Protein AF-A0A975YMH8-F1 (afdb_monomer)

Organism: NCBI:txid2841925

Solvent-accessible surface area (backbone atoms only — not comparable to full-atom values): 10213 Å² total; per-residue (Å²): 139,88,82,88,82,85,85,59,74,41,83,92,78,53,29,54,79,60,76,66,87,69,68,98,75,54,74,100,55,70,48,71,53,73,92,68,84,88,81,79,81,77,97,76,72,88,54,59,55,29,42,86,77,43,67,41,48,56,86,59,48,36,46,37,22,49,65,66,70,38,64,82,32,42,49,99,61,28,67,14,40,30,52,73,63,42,84,73,23,22,62,53,49,43,49,55,54,51,28,26,41,76,51,70,46,55,88,53,11,94,77,55,87,72,53,72,67,54,50,52,55,30,47,43,57,33,31,56,93,47,78,66,44,13,31,35,28,38,48,72,56,88,56,67,80,45,70,82,30,25,66,34,59,47,47,52,55,52,50,49,57,67,71,67,50,80,76,86,125

pLDDT: mean 77.32, std 21.69, range [31.45, 98.31]

Structure (mmCIF, N/CA/C/O backbone):
data_AF-A0A975YMH8-F1
#
_entry.id   AF-A0A975YMH8-F1
#
loop_
_atom_site.group_PDB
_atom_site.id
_atom_site.type_symbol
_atom_site.label_atom_id
_atom_site.label_alt_id
_atom_site.label_comp_id
_atom_site.label_asym_id
_atom_site.label_entity_id
_atom_site.label_seq_id
_atom_site.pdbx_PDB_ins_code
_atom_site.Cartn_x
_atom_site.Cartn_y
_atom_site.Cartn_z
_atom_site.occupancy
_atom_site.B_iso_or_equiv
_atom_site.auth_seq_id
_atom_site.auth_comp_id
_atom_site.auth_asym_id
_atom_site.auth_atom_id
_atom_site.pdbx_PDB_model_num
ATOM 1 N N . MET A 1 1 ? 38.611 -16.470 5.736 1.00 31.45 1 MET A N 1
ATOM 2 C CA . MET A 1 1 ? 39.102 -15.310 6.514 1.00 31.45 1 MET A CA 1
ATOM 3 C C . MET A 1 1 ? 38.989 -14.082 5.628 1.00 31.45 1 MET A C 1
ATOM 5 O O . MET A 1 1 ? 39.722 -14.004 4.655 1.00 31.45 1 MET A O 1
ATOM 9 N N . ASN A 1 2 ? 38.037 -13.188 5.896 1.00 32.53 2 ASN A N 1
ATOM 10 C CA . ASN A 1 2 ? 37.846 -11.962 5.120 1.00 32.53 2 ASN A CA 1
ATOM 11 C C . ASN A 1 2 ? 38.446 -10.787 5.911 1.00 32.53 2 ASN A C 1
ATOM 13 O O . ASN A 1 2 ? 37.999 -10.521 7.025 1.00 32.53 2 ASN A O 1
ATOM 17 N N . ARG A 1 3 ? 39.499 -10.151 5.383 1.00 33.84 3 ARG A N 1
ATOM 18 C CA . ARG A 1 3 ? 40.088 -8.921 5.937 1.00 33.84 3 ARG A CA 1
ATOM 19 C C . ARG A 1 3 ? 39.652 -7.751 5.063 1.00 33.84 3 ARG A C 1
ATOM 21 O O . ARG A 1 3 ? 40.148 -7.597 3.954 1.00 33.84 3 ARG A O 1
ATOM 28 N N . THR A 1 4 ? 38.774 -6.912 5.594 1.00 41.44 4 THR A N 1
ATOM 29 C CA . THR A 1 4 ? 38.518 -5.563 5.077 1.00 41.44 4 THR A CA 1
ATOM 30 C C . THR A 1 4 ? 39.682 -4.657 5.474 1.00 41.44 4 THR A C 1
ATOM 32 O O . THR A 1 4 ? 40.041 -4.638 6.649 1.00 41.44 4 THR A O 1
ATOM 35 N N . LEU A 1 5 ? 40.256 -3.892 4.540 1.00 44.16 5 LEU A N 1
ATOM 36 C CA . LEU A 1 5 ? 41.227 -2.836 4.850 1.00 44.16 5 LEU A CA 1
ATOM 37 C C . LEU A 1 5 ? 40.905 -1.556 4.046 1.00 44.16 5 LEU A C 1
ATOM 39 O O . LEU A 1 5 ? 41.227 -1.445 2.871 1.00 44.16 5 LEU A O 1
ATOM 43 N N . TYR A 1 6 ? 40.219 -0.638 4.736 1.00 43.59 6 TYR A N 1
ATOM 44 C CA . TYR A 1 6 ? 40.285 0.836 4.701 1.00 43.59 6 TYR A CA 1
ATOM 45 C C . TYR A 1 6 ? 40.226 1.589 3.348 1.00 43.59 6 TYR A C 1
ATOM 47 O O . TYR A 1 6 ? 41.239 1.779 2.681 1.00 43.59 6 TYR A O 1
ATOM 55 N N . ARG A 1 7 ? 39.051 2.163 3.019 1.00 52.59 7 ARG A N 1
ATOM 56 C CA . ARG A 1 7 ? 38.940 3.343 2.132 1.00 52.59 7 ARG A CA 1
ATOM 57 C C . ARG A 1 7 ? 38.961 4.604 3.001 1.00 52.59 7 ARG A C 1
ATOM 59 O O . ARG A 1 7 ? 38.180 4.693 3.947 1.00 52.59 7 ARG A O 1
ATOM 66 N N . TYR A 1 8 ? 39.837 5.558 2.693 1.00 47.22 8 TYR A N 1
ATOM 67 C CA . TYR A 1 8 ? 39.887 6.852 3.379 1.00 47.22 8 TYR A CA 1
ATOM 68 C C . TYR A 1 8 ? 38.924 7.830 2.696 1.00 47.22 8 TYR A C 1
ATOM 70 O O . TYR A 1 8 ? 38.981 8.029 1.480 1.00 47.22 8 TYR A O 1
ATOM 78 N N . TYR A 1 9 ? 38.004 8.374 3.489 1.00 47.72 9 TYR A N 1
ATOM 79 C CA . TYR A 1 9 ? 36.991 9.342 3.075 1.00 47.72 9 TYR A CA 1
ATOM 80 C C . TYR A 1 9 ? 37.496 10.759 3.352 1.00 47.72 9 TYR A C 1
ATOM 82 O O . TYR A 1 9 ? 37.962 11.027 4.461 1.00 47.72 9 TYR A O 1
ATOM 90 N N . ASP A 1 10 ? 37.392 11.644 2.361 1.00 50.22 10 ASP A N 1
ATOM 91 C CA . ASP A 1 10 ? 37.666 13.069 2.523 1.00 50.22 10 ASP A CA 1
ATOM 92 C C . ASP A 1 10 ? 36.346 13.834 2.680 1.00 50.22 10 ASP A C 1
ATOM 94 O O . ASP A 1 10 ? 35.493 13.837 1.788 1.00 50.22 10 ASP A O 1
ATOM 98 N N . ALA A 1 11 ? 36.158 14.447 3.849 1.00 49.66 11 ALA A N 1
ATOM 99 C CA . ALA A 1 11 ? 34.896 15.084 4.212 1.00 49.66 11 ALA A CA 1
ATOM 100 C C . ALA A 1 11 ? 34.680 16.452 3.548 1.00 49.66 11 ALA A C 1
ATOM 102 O O . ALA A 1 11 ? 33.527 16.842 3.380 1.00 49.66 11 ALA A O 1
ATOM 103 N N . ASP A 1 12 ? 35.749 17.150 3.152 1.00 47.09 12 ASP A N 1
ATOM 104 C CA . ASP A 1 12 ? 35.656 18.467 2.506 1.00 47.09 12 ASP A CA 1
ATOM 105 C C . ASP A 1 12 ? 35.228 18.358 1.036 1.00 47.09 12 ASP A C 1
ATOM 107 O O . ASP A 1 12 ? 34.483 19.200 0.535 1.00 47.09 12 ASP A O 1
ATOM 111 N N . SER A 1 13 ? 35.664 17.309 0.332 1.00 51.25 13 SER A N 1
ATOM 112 C CA . SER A 1 13 ? 35.346 17.102 -1.088 1.00 51.25 13 SER A CA 1
ATOM 113 C C . SER A 1 13 ? 34.170 16.157 -1.344 1.00 51.25 13 SER A C 1
ATOM 115 O O . SER A 1 13 ? 33.641 16.133 -2.459 1.00 51.25 13 SER A O 1
ATOM 117 N N . GLY A 1 14 ? 33.741 15.389 -0.335 1.00 50.44 14 GLY A N 1
ATOM 118 C CA . GLY A 1 14 ? 32.638 14.435 -0.449 1.00 50.44 14 GLY A CA 1
ATOM 119 C C . GLY A 1 14 ? 32.945 13.295 -1.420 1.00 50.44 14 GLY A C 1
ATOM 120 O O . GLY A 1 14 ? 32.077 12.907 -2.196 1.00 50.44 14 GLY A O 1
ATOM 121 N N . GLN A 1 15 ? 34.185 12.797 -1.439 1.00 49.41 15 GLN A N 1
ATOM 122 C CA . GLN A 1 15 ? 34.634 11.727 -2.339 1.00 49.41 15 GLN A CA 1
ATOM 123 C C . GLN A 1 15 ? 35.552 10.736 -1.609 1.00 49.41 15 GLN A C 1
ATOM 125 O O . GLN A 1 15 ? 36.181 11.053 -0.596 1.00 49.41 15 GLN A O 1
ATOM 130 N N . TYR A 1 16 ? 35.643 9.507 -2.127 1.00 50.00 16 TYR A N 1
ATOM 131 C CA . TYR A 1 16 ? 36.660 8.554 -1.679 1.00 50.00 16 TYR A CA 1
ATOM 132 C C . TYR A 1 16 ? 38.003 8.875 -2.338 1.00 50.00 16 TYR A C 1
ATOM 134 O O . TYR A 1 16 ? 38.075 9.086 -3.547 1.00 50.00 16 TYR A O 1
ATOM 142 N N . LEU A 1 17 ? 39.081 8.853 -1.551 1.00 52.81 17 LEU A N 1
ATOM 143 C CA . LEU A 1 17 ? 40.433 9.146 -2.039 1.00 52.81 17 LEU A CA 1
ATOM 144 C C . LEU A 1 17 ? 41.061 7.988 -2.836 1.00 52.81 17 LEU A C 1
ATOM 146 O O . LEU A 1 17 ? 42.115 8.164 -3.445 1.00 52.81 17 LEU A O 1
ATOM 150 N N . SER A 1 18 ? 40.440 6.803 -2.846 1.00 52.50 18 SER A N 1
ATOM 151 C CA . SER A 1 18 ? 40.908 5.639 -3.603 1.00 52.50 18 SER A CA 1
ATOM 152 C C . SER A 1 18 ? 39.859 5.127 -4.591 1.00 52.50 18 SER A C 1
ATOM 154 O O . SER A 1 18 ? 38.675 5.023 -4.269 1.00 52.50 18 SER A O 1
ATOM 156 N N . SER A 1 19 ? 40.313 4.784 -5.800 1.00 53.62 19 SER A N 1
ATOM 157 C CA . SER A 1 19 ? 39.483 4.186 -6.852 1.00 53.62 19 SER A CA 1
ATOM 158 C C . SER A 1 19 ? 39.011 2.777 -6.474 1.00 53.62 19 SER A C 1
ATOM 160 O O . SER A 1 19 ? 39.757 2.009 -5.862 1.00 53.62 19 SER A O 1
ATOM 162 N N . ASP A 1 20 ? 37.783 2.428 -6.865 1.00 48.59 20 ASP A N 1
ATOM 163 C CA . ASP A 1 20 ? 37.200 1.101 -6.636 1.00 48.59 20 ASP A CA 1
ATOM 164 C C . ASP A 1 20 ? 37.994 -0.005 -7.377 1.00 48.59 20 ASP A C 1
ATOM 166 O O . ASP A 1 20 ? 38.327 0.175 -8.553 1.00 48.59 20 ASP A O 1
ATOM 170 N N . PRO A 1 21 ? 38.327 -1.145 -6.734 1.00 46.97 21 PRO A N 1
ATOM 171 C CA . PRO A 1 21 ? 39.039 -2.241 -7.392 1.00 46.97 21 PRO A CA 1
ATOM 172 C C . PRO A 1 21 ? 38.203 -3.042 -8.412 1.00 46.97 21 PRO A C 1
ATOM 174 O O . PRO A 1 21 ? 38.779 -3.874 -9.115 1.00 46.97 21 PRO A O 1
ATOM 177 N N . ILE A 1 22 ? 36.894 -2.803 -8.569 1.00 50.12 22 ILE A N 1
ATOM 178 C CA . ILE A 1 22 ? 36.145 -3.270 -9.750 1.00 50.12 22 ILE A CA 1
ATOM 179 C C . ILE A 1 22 ? 36.346 -2.261 -10.888 1.00 50.12 22 ILE A C 1
ATOM 181 O O . ILE A 1 22 ? 35.610 -1.291 -11.069 1.00 50.12 22 ILE A O 1
ATOM 185 N N . GLY A 1 23 ? 37.409 -2.484 -11.661 1.00 51.91 23 GLY A N 1
ATOM 186 C CA . GLY A 1 23 ? 37.687 -1.721 -12.876 1.00 51.91 23 GLY A CA 1
ATOM 187 C C . GLY A 1 23 ? 36.554 -1.800 -13.914 1.00 51.91 23 GLY A C 1
ATOM 188 O O . GLY A 1 23 ? 35.782 -2.754 -13.942 1.00 51.91 23 GLY A O 1
ATOM 189 N N . MET A 1 24 ? 36.481 -0.773 -14.771 1.00 44.88 24 MET A N 1
ATOM 190 C CA . MET A 1 24 ? 35.733 -0.653 -16.045 1.00 44.88 24 MET A CA 1
ATOM 191 C C . MET A 1 24 ? 34.279 -1.177 -16.144 1.00 44.88 24 MET A C 1
ATOM 193 O O . MET A 1 24 ? 33.761 -1.299 -17.249 1.00 44.88 24 MET A O 1
ATOM 197 N N . LEU A 1 25 ? 33.571 -1.415 -15.039 1.00 50.00 25 LEU A N 1
ATOM 198 C CA . LEU A 1 25 ? 32.104 -1.586 -15.041 1.00 50.00 25 LEU A CA 1
ATOM 199 C C . LEU A 1 25 ? 31.375 -0.509 -14.215 1.00 50.00 25 LEU A C 1
ATOM 201 O O . LEU A 1 25 ? 30.154 -0.406 -14.274 1.00 50.00 25 LEU A O 1
ATOM 205 N N . GLY A 1 26 ? 32.117 0.334 -13.489 1.00 47.81 26 GLY A N 1
ATOM 206 C CA . GLY A 1 26 ? 31.592 1.363 -12.587 1.00 47.81 26 GLY A CA 1
ATOM 207 C C . GLY A 1 26 ? 31.495 2.767 -13.189 1.00 47.81 26 GLY A C 1
ATOM 208 O O . GLY A 1 26 ? 32.041 3.697 -12.611 1.00 47.81 26 GLY A O 1
ATOM 209 N N . GLY A 1 27 ? 30.812 2.926 -14.329 1.00 54.69 27 GLY A N 1
ATOM 210 C CA . GLY A 1 27 ? 30.339 4.226 -14.838 1.00 54.69 27 GLY A CA 1
ATOM 211 C C . GLY A 1 27 ? 31.382 5.344 -15.058 1.00 54.69 27 GLY A C 1
ATOM 212 O O . GLY A 1 27 ? 32.579 5.204 -14.836 1.00 54.69 27 GLY A O 1
ATOM 213 N N . LEU A 1 28 ? 30.919 6.504 -15.534 1.00 52.94 28 LEU A N 1
ATOM 214 C CA . LEU A 1 28 ? 31.773 7.633 -15.953 1.00 52.94 28 LEU A CA 1
ATOM 215 C C . LEU A 1 28 ? 32.389 8.451 -14.796 1.00 52.94 28 LEU A C 1
ATOM 217 O O . LEU A 1 28 ? 33.115 9.411 -15.053 1.00 52.94 28 LEU A O 1
ATOM 221 N N . ARG A 1 29 ? 32.115 8.114 -13.527 1.00 47.06 29 ARG A N 1
ATOM 222 C CA . ARG A 1 29 ? 32.626 8.845 -12.351 1.00 47.06 29 ARG A CA 1
ATOM 223 C C . ARG A 1 29 ? 32.904 7.910 -11.163 1.00 47.06 29 ARG A C 1
ATOM 225 O O . ARG A 1 29 ? 32.085 7.834 -10.252 1.00 47.06 29 ARG A O 1
ATOM 232 N N . PRO A 1 30 ? 34.079 7.264 -11.106 1.00 50.38 30 PRO A N 1
ATOM 233 C CA . PRO A 1 30 ? 34.448 6.337 -10.026 1.00 50.38 30 PRO A CA 1
ATOM 234 C C . PRO A 1 30 ? 34.679 7.005 -8.653 1.00 50.38 30 PRO A C 1
ATOM 236 O O . PRO A 1 30 ? 34.987 6.322 -7.683 1.00 50.38 30 PRO A O 1
ATOM 239 N N . GLN A 1 31 ? 34.553 8.333 -8.572 1.00 43.06 31 GLN A N 1
ATOM 240 C CA . GLN A 1 31 ? 34.804 9.147 -7.375 1.00 43.06 31 GLN A CA 1
ATOM 241 C C . GLN A 1 31 ? 33.526 9.784 -6.808 1.00 43.06 31 GLN A C 1
ATOM 243 O O . GLN A 1 31 ? 33.570 10.412 -5.755 1.00 43.06 31 GLN A O 1
ATOM 248 N N . ALA A 1 32 ? 32.391 9.680 -7.507 1.00 43.62 32 ALA A N 1
ATOM 249 C CA . ALA A 1 32 ? 31.176 10.367 -7.092 1.00 43.62 32 ALA A CA 1
ATOM 250 C C . ALA A 1 32 ? 30.546 9.666 -5.882 1.00 43.62 32 ALA A C 1
ATOM 252 O O . ALA A 1 32 ? 30.108 8.520 -5.968 1.00 43.62 32 ALA A O 1
ATOM 253 N N . TYR A 1 33 ? 30.487 10.377 -4.759 1.00 44.75 33 TYR A N 1
ATOM 254 C CA . TYR A 1 33 ? 29.646 10.002 -3.636 1.00 44.75 33 TYR A CA 1
ATOM 255 C C . TYR A 1 33 ? 28.201 10.415 -3.922 1.00 44.75 33 TYR A C 1
ATOM 257 O O . TYR A 1 33 ? 27.943 11.422 -4.588 1.00 44.75 33 TYR A O 1
ATOM 265 N N . VAL A 1 34 ? 27.258 9.619 -3.429 1.00 43.16 34 VAL A N 1
ATOM 266 C CA . VAL A 1 34 ? 25.825 9.877 -3.570 1.00 43.16 34 VAL A CA 1
ATOM 267 C C . VAL A 1 34 ? 25.511 11.225 -2.923 1.00 43.16 34 VAL A C 1
ATOM 269 O O . VAL A 1 34 ? 25.827 11.451 -1.753 1.00 43.16 34 VAL A O 1
ATOM 272 N N . HIS A 1 35 ? 24.901 12.136 -3.686 1.00 38.28 35 HIS A N 1
ATOM 273 C CA . HIS A 1 35 ? 24.350 13.367 -3.134 1.00 38.28 35 HIS A CA 1
ATOM 274 C C . HIS A 1 35 ? 23.270 12.975 -2.117 1.00 38.28 35 HIS A C 1
ATOM 276 O O . HIS A 1 35 ? 22.163 12.625 -2.508 1.00 38.28 35 HIS A O 1
ATOM 282 N N . ASN A 1 36 ? 23.626 13.057 -0.830 1.00 40.06 36 ASN A N 1
ATOM 283 C CA . ASN A 1 36 ? 22.785 12.873 0.357 1.00 40.06 36 ASN A CA 1
ATOM 284 C C . ASN A 1 36 ? 22.761 11.445 0.978 1.00 40.06 36 ASN A C 1
ATOM 286 O O . ASN A 1 36 ? 21.887 10.637 0.671 1.00 40.06 36 ASN A O 1
ATOM 290 N N . PRO A 1 37 ? 23.694 11.124 1.901 1.00 38.03 37 PRO A N 1
ATOM 291 C CA . PRO A 1 37 ? 23.832 9.797 2.518 1.00 38.03 37 PRO A CA 1
ATOM 292 C C . PRO A 1 37 ? 22.988 9.565 3.787 1.00 38.03 37 PRO A C 1
ATOM 294 O O . PRO A 1 37 ? 23.138 8.518 4.411 1.00 38.03 37 PRO A O 1
ATOM 297 N N . MET A 1 38 ? 22.149 10.513 4.223 1.00 41.19 38 MET A N 1
ATOM 298 C CA . MET A 1 38 ? 21.457 10.405 5.521 1.00 41.19 38 MET A CA 1
ATOM 299 C C . MET A 1 38 ? 20.090 9.729 5.478 1.00 41.19 38 MET A C 1
ATOM 301 O O . MET A 1 38 ? 19.477 9.566 6.530 1.00 41.19 38 MET A O 1
ATOM 305 N N . GLU A 1 39 ? 19.600 9.326 4.305 1.00 37.50 39 GLU A N 1
ATOM 306 C CA . GLU A 1 39 ? 18.204 8.902 4.247 1.00 37.50 39 GLU A CA 1
ATOM 307 C C . GLU A 1 39 ? 17.918 7.723 3.286 1.00 37.50 39 GLU A C 1
ATOM 309 O O . GLU A 1 39 ? 16.968 6.987 3.532 1.00 37.50 39 GLU A O 1
ATOM 314 N N . TRP A 1 40 ? 18.687 7.481 2.216 1.00 41.94 40 TRP A N 1
ATOM 315 C CA . TRP A 1 40 ? 18.202 6.615 1.120 1.00 41.94 40 TRP A CA 1
ATOM 316 C C . TRP A 1 40 ? 19.282 5.732 0.466 1.00 41.94 40 TRP A C 1
ATOM 318 O O . TRP A 1 40 ? 19.439 5.733 -0.753 1.00 41.94 40 TRP A O 1
ATOM 328 N N . VAL A 1 41 ? 20.019 4.931 1.241 1.00 37.62 41 VAL A N 1
ATOM 329 C CA . VAL A 1 41 ? 20.779 3.809 0.657 1.00 37.62 41 VAL A CA 1
ATOM 330 C C . VAL A 1 41 ? 20.592 2.557 1.505 1.00 37.62 41 VAL A C 1
ATOM 332 O O . VAL A 1 41 ? 21.231 2.397 2.541 1.00 37.62 41 VAL A O 1
ATOM 335 N N . ASP A 1 42 ? 19.723 1.661 1.040 1.00 40.62 42 ASP A N 1
ATOM 336 C CA . ASP A 1 42 ? 19.755 0.252 1.422 1.00 40.62 42 ASP A CA 1
ATOM 337 C C . ASP A 1 42 ? 20.590 -0.528 0.382 1.00 40.62 42 ASP A C 1
ATOM 339 O O . ASP A 1 42 ? 20.187 -0.622 -0.779 1.00 40.62 42 ASP A O 1
ATOM 343 N N . PRO A 1 43 ? 21.750 -1.089 0.757 1.00 40.91 43 PRO A N 1
ATOM 344 C CA . PRO A 1 43 ? 22.619 -1.850 -0.140 1.00 40.91 43 PRO A CA 1
ATOM 345 C C . PRO A 1 43 ? 22.118 -3.266 -0.507 1.00 40.91 43 PRO A C 1
ATOM 347 O O . PRO A 1 43 ? 22.924 -4.050 -1.009 1.00 40.91 43 PRO A O 1
ATOM 350 N N . LEU A 1 44 ? 20.854 -3.640 -0.236 1.00 43.41 44 LEU A N 1
ATOM 351 C CA . LEU A 1 44 ? 20.369 -5.031 -0.344 1.00 43.41 44 LEU A CA 1
ATOM 352 C C . LEU A 1 44 ? 19.247 -5.306 -1.368 1.00 43.41 44 LEU A C 1
ATOM 354 O O . LEU A 1 44 ? 18.909 -6.474 -1.553 1.00 43.41 44 LEU A O 1
ATOM 358 N N . GLY A 1 45 ? 18.692 -4.313 -2.071 1.00 45.72 45 GLY A N 1
ATOM 359 C CA . GLY A 1 45 ? 17.664 -4.570 -3.100 1.00 45.72 45 GLY A CA 1
ATOM 360 C C . GLY A 1 45 ? 16.303 -5.003 -2.530 1.00 45.72 45 GLY A C 1
ATOM 361 O O . GLY A 1 45 ? 15.693 -5.950 -3.021 1.00 45.72 45 GLY A O 1
ATOM 362 N N . LEU A 1 46 ? 15.829 -4.331 -1.473 1.00 55.97 46 LEU A N 1
ATOM 363 C CA . LEU A 1 46 ? 14.622 -4.714 -0.723 1.00 55.97 46 LEU A CA 1
ATOM 364 C C . LEU A 1 46 ? 13.272 -4.549 -1.447 1.00 55.97 46 LEU A C 1
ATOM 366 O O . LEU A 1 46 ? 12.283 -5.111 -0.975 1.00 55.97 46 LEU A O 1
ATOM 370 N N . TYR A 1 47 ? 13.190 -3.819 -2.562 1.00 66.38 47 TYR A N 1
ATOM 371 C CA . TYR A 1 47 ? 11.941 -3.706 -3.320 1.00 66.38 47 TYR A CA 1
ATOM 372 C C . TYR A 1 47 ? 11.973 -4.657 -4.510 1.00 66.38 47 TYR A C 1
ATOM 374 O O . TYR A 1 47 ? 12.688 -4.442 -5.481 1.00 66.38 47 TYR A O 1
ATOM 382 N N . SER A 1 48 ? 11.212 -5.745 -4.412 1.00 81.75 48 SER A N 1
ATOM 383 C CA . SER A 1 48 ? 11.018 -6.679 -5.518 1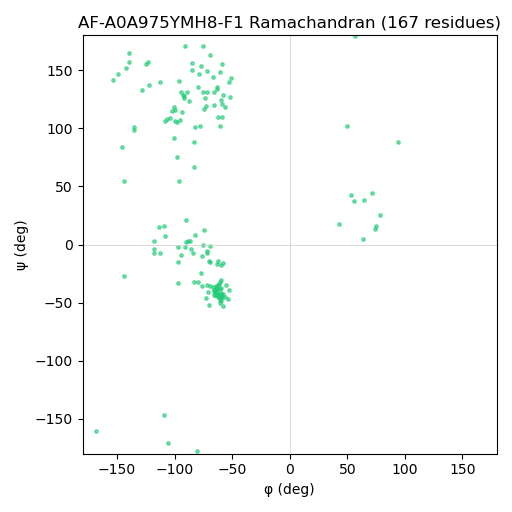.00 81.75 48 SER A CA 1
ATOM 384 C C . SER A 1 48 ? 9.894 -6.211 -6.432 1.00 81.75 48 SER A C 1
ATOM 386 O O . SER A 1 48 ? 8.964 -5.539 -5.979 1.00 81.75 48 SER A O 1
ATOM 388 N N . GLU A 1 49 ? 9.931 -6.667 -7.684 1.00 87.25 49 GLU A N 1
ATOM 389 C CA . GLU A 1 49 ? 8.788 -6.567 -8.588 1.00 87.25 49 GLU A CA 1
ATOM 390 C C . GLU A 1 49 ? 7.525 -7.163 -7.950 1.00 87.25 49 GLU A C 1
ATOM 392 O O . GLU A 1 49 ? 7.553 -8.232 -7.326 1.00 87.25 49 GLU A O 1
ATOM 397 N N . LEU A 1 50 ? 6.397 -6.489 -8.160 1.00 90.50 50 LEU A N 1
ATOM 398 C CA . LEU A 1 50 ? 5.085 -6.850 -7.635 1.00 90.50 50 LEU A CA 1
ATOM 399 C C . LEU A 1 50 ? 4.422 -7.910 -8.524 1.00 90.50 50 LEU A C 1
ATOM 401 O O . LEU A 1 50 ? 3.429 -7.668 -9.209 1.00 90.50 50 LEU A O 1
ATOM 405 N N . LYS A 1 51 ? 5.006 -9.112 -8.537 1.00 92.31 51 LYS A N 1
ATOM 406 C CA . LYS A 1 51 ? 4.510 -10.243 -9.334 1.00 92.31 51 LYS A CA 1
ATOM 407 C C . LYS A 1 51 ? 3.113 -10.661 -8.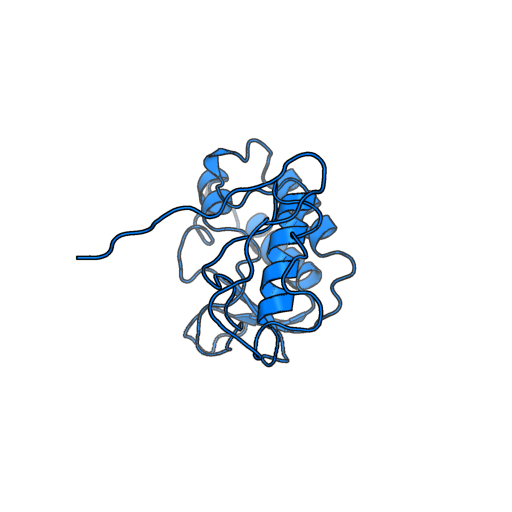878 1.00 92.31 51 LYS A C 1
ATOM 409 O O . LYS A 1 51 ? 2.881 -10.880 -7.692 1.00 92.31 51 LYS A O 1
ATOM 414 N N . HIS A 1 52 ? 2.215 -10.902 -9.832 1.00 92.94 52 HIS A N 1
ATOM 415 C CA . HIS A 1 52 ? 0.816 -11.294 -9.575 1.00 92.94 52 HIS A CA 1
ATOM 416 C C . HIS A 1 52 ? 0.648 -12.646 -8.856 1.00 92.94 52 HIS A C 1
ATOM 418 O O . HIS A 1 52 ? -0.427 -12.942 -8.328 1.00 92.94 52 HIS A O 1
ATOM 424 N N . THR A 1 53 ? 1.701 -13.469 -8.841 1.00 88.44 53 THR A N 1
ATOM 425 C CA . THR A 1 53 ? 1.761 -14.772 -8.156 1.00 88.44 53 THR A CA 1
ATOM 426 C C . THR A 1 53 ? 2.358 -14.693 -6.750 1.00 88.44 53 THR A C 1
ATOM 428 O O . THR A 1 53 ? 2.400 -15.700 -6.046 1.00 88.44 53 THR A O 1
ATOM 431 N N . GLY A 1 54 ? 2.913 -13.539 -6.376 1.00 87.94 54 GLY A N 1
ATOM 432 C CA . GLY A 1 54 ? 3.640 -13.342 -5.130 1.00 87.94 54 GLY A CA 1
ATOM 433 C C . GLY A 1 54 ? 2.876 -12.471 -4.146 1.00 87.94 54 GLY A C 1
ATOM 434 O O . GLY A 1 54 ? 1.649 -12.491 -4.077 1.00 87.94 54 GLY A O 1
ATOM 435 N N . MET A 1 55 ? 3.640 -11.704 -3.375 1.00 88.50 55 MET A N 1
ATOM 436 C CA . MET A 1 55 ? 3.109 -10.702 -2.466 1.00 88.50 55 MET A CA 1
ATOM 437 C C . MET A 1 55 ? 3.027 -9.357 -3.180 1.00 88.50 55 MET A C 1
ATOM 439 O O . MET A 1 55 ? 4.018 -8.892 -3.741 1.00 88.50 55 MET A O 1
ATOM 443 N N . GLY A 1 56 ? 1.844 -8.754 -3.159 1.00 91.81 56 GLY A N 1
ATOM 444 C CA . GLY A 1 56 ? 1.627 -7.407 -3.667 1.00 91.81 56 GLY A CA 1
ATOM 445 C C . GLY A 1 56 ? 2.050 -6.337 -2.667 1.00 91.81 56 GLY A C 1
ATOM 446 O O . GLY A 1 56 ? 2.519 -6.616 -1.557 1.00 91.81 56 GLY A O 1
ATOM 447 N N . HIS A 1 57 ? 1.821 -5.089 -3.056 1.00 94.31 57 HIS A N 1
ATOM 448 C CA . HIS A 1 57 ? 2.046 -3.946 -2.189 1.00 94.31 57 HIS A CA 1
ATOM 449 C C . HIS A 1 57 ? 0.951 -3.869 -1.124 1.00 94.31 57 HIS A C 1
ATOM 451 O O . HIS A 1 57 ? -0.243 -3.839 -1.434 1.00 94.31 57 HIS A O 1
ATOM 457 N N . HIS A 1 58 ? 1.350 -3.811 0.143 1.00 93.56 58 HIS A N 1
ATOM 458 C CA . HIS A 1 58 ? 0.413 -3.616 1.245 1.00 93.56 58 HIS A CA 1
ATOM 459 C C . HIS A 1 58 ? 0.109 -2.122 1.376 1.00 93.56 58 HIS A C 1
ATOM 461 O O . HIS A 1 58 ? 0.894 -1.376 1.961 1.00 93.56 58 HIS A O 1
ATOM 467 N N . LEU A 1 59 ? -1.051 -1.692 0.866 1.00 95.19 59 LEU A N 1
ATOM 468 C CA . LEU A 1 59 ? -1.481 -0.289 0.946 1.00 95.19 59 LEU A CA 1
ATOM 469 C C . LEU A 1 59 ? -1.602 0.204 2.395 1.00 95.19 59 LEU A C 1
ATOM 471 O O . LEU A 1 59 ? -1.351 1.378 2.662 1.00 95.19 59 LEU A O 1
ATOM 475 N N . ILE A 1 60 ? -1.940 -0.708 3.312 1.00 93.81 60 ILE A N 1
ATOM 476 C CA . ILE A 1 60 ? -1.920 -0.513 4.761 1.00 93.81 60 ILE A CA 1
ATOM 477 C C . ILE A 1 60 ? -0.747 -1.330 5.321 1.00 93.81 60 ILE A C 1
ATOM 479 O O . ILE A 1 60 ? -0.834 -2.561 5.366 1.00 93.81 60 ILE A O 1
ATOM 483 N N . PRO A 1 61 ? 0.366 -0.698 5.744 1.00 92.19 61 PRO A N 1
ATOM 484 C CA . PRO A 1 61 ? 1.504 -1.434 6.279 1.00 92.19 61 PRO A CA 1
ATOM 485 C C . PRO A 1 61 ? 1.094 -2.281 7.488 1.00 92.19 61 PRO A C 1
ATOM 487 O O . PRO A 1 61 ? 0.528 -1.767 8.450 1.00 92.19 61 PRO A O 1
ATOM 490 N N . ARG A 1 62 ? 1.434 -3.575 7.483 1.00 90.25 62 ARG A N 1
ATOM 491 C CA . ARG A 1 62 ? 1.012 -4.545 8.518 1.00 90.25 62 ARG A CA 1
ATOM 492 C C . ARG A 1 62 ? 1.320 -4.094 9.946 1.00 90.25 62 ARG A C 1
ATOM 494 O O . ARG A 1 62 ? 0.539 -4.314 10.866 1.00 90.25 62 ARG A O 1
ATOM 501 N N . SER A 1 63 ? 2.479 -3.469 10.141 1.00 88.44 63 SER A N 1
ATOM 502 C CA . SER A 1 63 ? 2.914 -2.969 11.446 1.00 88.44 63 SER A CA 1
ATOM 503 C C . SER A 1 63 ? 2.033 -1.811 11.938 1.00 88.44 63 SER A C 1
ATOM 505 O O . SER A 1 63 ? 1.745 -1.735 13.132 1.00 88.44 63 SER A O 1
ATOM 507 N N . VAL A 1 64 ? 1.582 -0.945 11.024 1.00 90.75 64 VAL A N 1
ATOM 508 C CA . VAL A 1 64 ? 0.646 0.157 11.282 1.00 90.75 64 VAL A CA 1
ATOM 509 C C . VAL A 1 64 ? -0.761 -0.394 11.511 1.00 90.75 64 VAL A C 1
ATOM 511 O O . VAL A 1 64 ? -1.373 -0.046 12.514 1.00 90.75 64 VAL A O 1
ATOM 514 N N . ALA A 1 65 ? -1.229 -1.330 10.678 1.00 92.62 65 ALA A N 1
ATOM 515 C CA . ALA A 1 65 ? -2.504 -2.025 10.876 1.00 92.62 65 ALA A CA 1
ATOM 516 C C . ALA A 1 65 ? -2.593 -2.665 12.270 1.00 92.62 65 ALA A C 1
ATOM 518 O O . ALA A 1 65 ? -3.554 -2.435 12.998 1.00 92.62 65 ALA A O 1
ATOM 519 N N . LYS A 1 66 ? -1.536 -3.375 12.694 1.00 91.69 66 LYS A N 1
ATOM 520 C CA . LYS A 1 66 ? -1.439 -3.963 14.038 1.00 91.69 66 LYS A CA 1
ATOM 521 C C . LYS A 1 66 ? -1.506 -2.915 15.152 1.00 91.69 66 LYS A C 1
ATOM 523 O O . LYS A 1 66 ? -2.174 -3.137 16.155 1.00 91.69 66 LYS A O 1
ATOM 528 N N . LYS A 1 67 ? -0.806 -1.783 15.006 1.00 91.75 67 LYS A N 1
ATOM 529 C CA . LYS A 1 67 ? -0.838 -0.678 15.986 1.00 91.75 67 LYS A CA 1
ATOM 530 C C . LYS A 1 67 ? -2.237 -0.057 16.084 1.00 91.75 67 LYS A C 1
ATOM 532 O O . LYS A 1 67 ? -2.651 0.322 17.174 1.00 91.75 67 LYS A O 1
ATOM 537 N N . LEU A 1 68 ? -2.943 0.019 14.961 1.00 91.25 68 LEU A N 1
ATOM 538 C CA . LEU A 1 68 ? -4.288 0.575 14.841 1.00 91.25 68 LEU A CA 1
ATOM 539 C C . LEU A 1 68 ? -5.414 -0.430 15.137 1.00 91.25 68 LEU A C 1
ATOM 541 O O . LEU A 1 68 ? -6.579 -0.065 15.007 1.00 91.25 68 LEU A O 1
ATOM 545 N N . ALA A 1 69 ? -5.082 -1.667 15.527 1.00 91.75 69 ALA A N 1
ATOM 546 C CA . ALA A 1 69 ? -6.036 -2.756 15.755 1.00 91.75 69 ALA A CA 1
ATOM 547 C C . ALA A 1 69 ? -6.940 -3.057 14.538 1.00 91.75 69 ALA A C 1
ATOM 549 O O . ALA A 1 69 ? -8.122 -3.360 14.679 1.00 91.75 69 ALA A O 1
ATOM 550 N N . ILE A 1 70 ? -6.378 -2.965 13.328 1.00 90.38 70 ILE A N 1
ATOM 551 C CA . ILE A 1 70 ? -7.028 -3.374 12.077 1.00 90.38 70 ILE A CA 1
ATOM 552 C C . ILE A 1 70 ? -6.528 -4.783 11.727 1.00 90.38 70 ILE A C 1
ATOM 554 O O . ILE A 1 70 ? -5.652 -4.961 10.875 1.00 90.38 70 ILE A O 1
ATOM 558 N N . ASP A 1 71 ? -7.039 -5.784 12.441 1.00 89.25 71 ASP A N 1
ATOM 559 C CA . ASP A 1 71 ? -6.477 -7.142 12.443 1.00 89.25 71 ASP A CA 1
ATOM 560 C C . ASP A 1 71 ? -6.498 -7.822 11.064 1.00 89.25 71 ASP A C 1
ATOM 562 O O . ASP A 1 71 ? -5.522 -8.483 10.702 1.00 89.25 71 ASP A O 1
ATOM 566 N N . ASP A 1 72 ? -7.523 -7.551 10.248 1.00 89.44 72 ASP A N 1
ATOM 567 C CA . ASP A 1 72 ? -7.662 -8.030 8.858 1.00 89.44 72 ASP A CA 1
ATOM 568 C C . ASP A 1 72 ? -6.502 -7.607 7.935 1.00 89.44 72 ASP A C 1
ATOM 570 O O . ASP A 1 72 ? -6.331 -8.145 6.843 1.00 89.44 72 ASP A O 1
ATOM 574 N N . PHE A 1 73 ? -5.691 -6.629 8.354 1.00 91.81 73 PHE A N 1
ATOM 575 C CA . PHE A 1 73 ? -4.530 -6.143 7.603 1.00 91.81 73 PHE A CA 1
ATOM 576 C C . PHE A 1 73 ? -3.203 -6.342 8.350 1.00 91.81 73 PHE A C 1
ATOM 578 O O . PHE A 1 73 ? -2.136 -5.978 7.853 1.00 91.81 73 PHE A O 1
ATOM 585 N N . ALA A 1 74 ? -3.225 -6.964 9.531 1.00 90.19 74 ALA A N 1
ATOM 586 C CA . ALA A 1 74 ? -2.054 -7.180 10.380 1.00 90.19 74 ALA A CA 1
ATOM 587 C C . ALA A 1 74 ? -1.312 -8.510 10.099 1.00 90.19 74 ALA A C 1
ATOM 589 O O . ALA A 1 74 ? -0.551 -8.989 10.945 1.00 90.19 74 ALA A O 1
ATOM 590 N N . HIS A 1 75 ? -1.488 -9.116 8.916 1.00 87.94 75 HIS A N 1
ATOM 591 C CA . HIS A 1 75 ? -0.909 -10.417 8.543 1.00 87.94 75 HIS A CA 1
ATOM 592 C C . HIS A 1 75 ? -0.389 -10.460 7.091 1.00 87.94 75 HIS A C 1
ATOM 594 O O . HIS A 1 75 ? -0.685 -9.592 6.282 1.00 87.94 75 HIS A O 1
ATOM 600 N N . ASN A 1 76 ? 0.423 -11.472 6.749 1.00 81.50 76 ASN A N 1
ATOM 601 C CA . ASN A 1 76 ? 1.150 -11.568 5.460 1.00 81.50 76 ASN A CA 1
ATOM 602 C C . ASN A 1 76 ? 0.274 -11.841 4.224 1.00 81.50 76 ASN A C 1
ATOM 604 O O . ASN A 1 76 ? 0.762 -11.769 3.101 1.00 81.50 76 ASN A O 1
ATOM 608 N N . GLN A 1 77 ? -0.974 -12.245 4.441 1.00 86.88 77 GLN A N 1
ATOM 609 C CA . GLN A 1 77 ? -1.947 -12.564 3.390 1.00 86.88 77 GLN A CA 1
ATOM 610 C C . GLN A 1 77 ? -3.043 -11.495 3.316 1.00 86.88 77 GLN A C 1
ATOM 612 O O . GLN A 1 77 ? -4.104 -11.739 2.750 1.00 86.88 77 GLN A O 1
ATOM 617 N N . ALA A 1 78 ? -2.808 -10.333 3.930 1.00 90.94 78 ALA A N 1
ATOM 618 C CA . ALA A 1 78 ? -3.721 -9.212 3.839 1.00 90.94 78 ALA A CA 1
ATOM 619 C C . ALA A 1 78 ? -3.876 -8.781 2.377 1.00 90.94 78 ALA A C 1
ATOM 621 O O . ALA A 1 78 ? -2.945 -8.897 1.568 1.00 90.94 78 ALA A O 1
ATOM 622 N N . ILE A 1 79 ? -5.067 -8.279 2.048 1.00 95.12 79 ILE A N 1
ATOM 623 C CA . ILE A 1 79 ? -5.388 -7.793 0.706 1.00 95.12 79 ILE A CA 1
ATOM 624 C C . ILE A 1 79 ? -4.308 -6.796 0.278 1.00 95.12 79 ILE A C 1
ATOM 626 O O . ILE A 1 79 ? -3.989 -5.850 0.999 1.00 95.12 79 ILE A O 1
ATOM 630 N N . SER A 1 80 ? -3.736 -7.040 -0.896 1.00 95.75 80 SER A N 1
ATOM 631 C CA . SER A 1 80 ? -2.632 -6.259 -1.439 1.00 95.75 80 SER A CA 1
ATOM 632 C C . SER A 1 80 ? -2.992 -5.733 -2.821 1.00 95.75 80 SER A C 1
ATOM 634 O O . SER A 1 80 ? -3.828 -6.308 -3.522 1.00 95.75 80 SER A O 1
ATOM 636 N N . TRP A 1 81 ? -2.343 -4.644 -3.210 1.00 97.75 81 TRP A N 1
ATOM 637 C CA . TRP A 1 81 ? -2.472 -4.061 -4.536 1.00 97.75 81 TRP A CA 1
ATOM 638 C C . TRP A 1 81 ? -1.347 -4.545 -5.451 1.00 97.75 81 TRP A C 1
ATOM 640 O O . TRP A 1 81 ? -0.196 -4.678 -5.024 1.00 97.75 81 TRP A O 1
ATOM 650 N N . TYR A 1 82 ? -1.680 -4.805 -6.710 1.00 97.19 82 TYR A N 1
ATOM 651 C CA . TYR A 1 82 ? -0.753 -5.268 -7.737 1.00 97.19 82 TYR A CA 1
ATOM 652 C C . TYR A 1 82 ? -0.872 -4.369 -8.967 1.00 97.19 82 TYR A C 1
ATOM 654 O O . TYR A 1 82 ? -1.993 -4.140 -9.415 1.00 97.19 82 TYR A O 1
ATOM 662 N N . PRO A 1 83 ? 0.239 -3.892 -9.551 1.00 97.31 83 PRO A N 1
ATOM 663 C CA . PRO A 1 83 ? 0.198 -3.122 -10.785 1.00 97.31 83 PRO A CA 1
ATOM 664 C C . PRO A 1 83 ? -0.137 -4.022 -11.975 1.00 97.31 83 PRO A C 1
ATOM 666 O O . PRO A 1 83 ? 0.278 -5.182 -12.025 1.00 97.31 83 PRO A O 1
ATOM 669 N N . ASN A 1 84 ? -0.805 -3.471 -12.988 1.00 96.25 84 ASN A N 1
ATOM 670 C CA . ASN A 1 84 ? -1.079 -4.193 -14.235 1.00 96.25 84 ASN A CA 1
ATOM 671 C C . ASN A 1 84 ? 0.214 -4.557 -14.980 1.00 96.25 84 ASN A C 1
ATOM 673 O O . ASN A 1 84 ? 0.327 -5.647 -15.543 1.00 96.25 84 ASN A O 1
ATOM 677 N N . ASN A 1 85 ? 1.213 -3.668 -14.946 1.00 94.12 85 ASN A N 1
ATOM 678 C CA . ASN A 1 85 ? 2.538 -3.927 -15.497 1.00 94.12 85 ASN A CA 1
ATOM 679 C C . ASN A 1 85 ? 3.528 -4.308 -14.387 1.00 94.12 85 ASN A C 1
ATOM 681 O O . ASN A 1 85 ? 3.811 -3.513 -13.493 1.00 94.12 85 ASN A O 1
ATOM 685 N N . VAL A 1 86 ? 4.075 -5.521 -14.470 1.00 90.94 86 VAL A N 1
ATOM 686 C CA . VAL A 1 86 ? 5.047 -6.047 -13.498 1.00 90.94 86 VAL A CA 1
ATOM 687 C C . VAL A 1 86 ? 6.469 -5.571 -13.798 1.00 90.94 86 VAL A C 1
ATOM 689 O O . VAL A 1 86 ? 7.256 -5.383 -12.872 1.00 90.94 86 VAL A O 1
ATOM 692 N N . SER A 1 87 ? 6.811 -5.363 -15.071 1.00 88.44 87 SER A N 1
ATOM 693 C CA . SER A 1 87 ? 8.177 -5.020 -15.471 1.00 88.44 87 SER A CA 1
ATOM 694 C C . SER A 1 87 ? 8.562 -3.645 -14.928 1.00 88.44 87 SER A C 1
ATOM 696 O O . SER A 1 87 ? 7.924 -2.652 -15.273 1.00 88.44 87 SER A O 1
ATOM 698 N N . GLY A 1 88 ? 9.618 -3.580 -14.112 1.00 83.75 88 GLY A N 1
ATOM 699 C CA . GLY A 1 88 ? 10.065 -2.327 -13.484 1.00 83.75 88 GLY A CA 1
ATOM 700 C C . GLY A 1 88 ? 9.174 -1.848 -12.329 1.00 83.75 88 GLY A C 1
ATOM 701 O O . GLY A 1 88 ? 9.255 -0.695 -11.904 1.00 83.75 88 GLY A O 1
ATOM 702 N N . SER A 1 89 ? 8.284 -2.713 -11.828 1.00 89.06 89 SER A N 1
ATOM 703 C CA . SER A 1 89 ? 7.411 -2.390 -10.692 1.00 89.06 89 SER A CA 1
ATOM 704 C C . SER A 1 89 ? 8.145 -2.319 -9.350 1.00 89.06 89 SER A C 1
ATOM 706 O O . SER A 1 89 ? 7.552 -1.899 -8.362 1.00 89.06 89 SER A O 1
ATOM 708 N N . ASP A 1 90 ? 9.422 -2.688 -9.298 1.00 84.44 90 ASP A N 1
ATOM 709 C CA . ASP A 1 90 ? 10.313 -2.485 -8.157 1.00 84.44 90 ASP A CA 1
ATOM 710 C C . ASP A 1 90 ? 10.499 -0.995 -7.825 1.00 84.44 90 ASP A C 1
ATOM 712 O O . ASP A 1 90 ? 10.394 -0.609 -6.657 1.00 84.44 90 ASP A O 1
ATOM 716 N N . GLU A 1 91 ? 10.670 -0.129 -8.831 1.00 86.19 91 GLU A N 1
ATOM 717 C CA . GLU A 1 91 ? 10.755 1.320 -8.590 1.00 86.19 91 GLU A CA 1
ATOM 718 C C . GLU A 1 91 ? 9.389 1.907 -8.199 1.00 86.19 91 GLU A C 1
ATOM 720 O O . GLU A 1 91 ? 9.319 2.773 -7.326 1.00 86.19 91 GLU A O 1
ATOM 725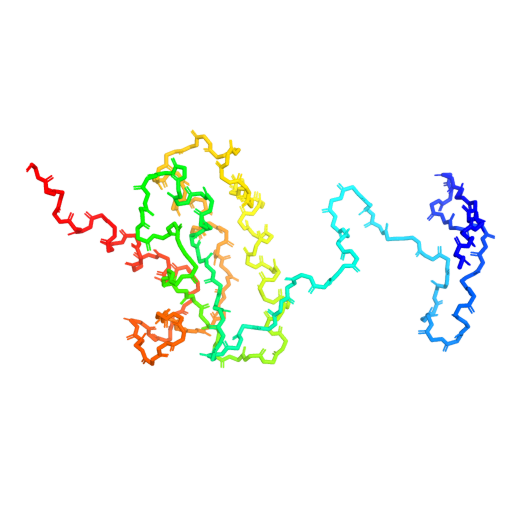 N N . LEU A 1 92 ? 8.284 1.396 -8.762 1.00 88.81 92 LEU A N 1
ATOM 726 C CA . LEU A 1 92 ? 6.932 1.768 -8.322 1.00 88.81 92 LEU A CA 1
ATOM 727 C C . LEU A 1 92 ? 6.699 1.365 -6.858 1.00 88.81 92 LEU A C 1
ATOM 729 O O . LEU A 1 92 ? 6.206 2.162 -6.065 1.00 88.81 92 LEU A O 1
ATOM 733 N N . HIS A 1 93 ? 7.089 0.149 -6.482 1.00 90.88 93 HIS A N 1
ATOM 734 C CA . HIS A 1 93 ? 6.978 -0.366 -5.120 1.00 90.88 93 HIS A CA 1
ATOM 735 C C . HIS A 1 93 ? 7.770 0.500 -4.132 1.00 90.88 93 HIS A C 1
ATOM 737 O O . HIS A 1 93 ? 7.242 0.906 -3.094 1.00 90.88 93 HIS A O 1
ATOM 743 N N . LYS A 1 94 ? 8.999 0.876 -4.495 1.00 87.00 94 LYS A N 1
ATOM 744 C CA . LYS A 1 94 ? 9.800 1.839 -3.737 1.00 87.00 94 LYS A CA 1
ATOM 745 C C . LYS A 1 94 ? 9.103 3.197 -3.627 1.00 87.00 94 LYS A C 1
ATOM 747 O O . LYS A 1 94 ? 8.985 3.716 -2.520 1.00 87.00 94 LYS A O 1
ATOM 752 N N . ARG A 1 95 ? 8.595 3.753 -4.734 1.00 90.75 95 ARG A N 1
ATOM 753 C CA . ARG A 1 95 ? 7.866 5.035 -4.753 1.00 90.75 95 ARG A CA 1
ATOM 754 C C . ARG A 1 95 ? 6.666 5.010 -3.805 1.00 90.75 95 ARG A C 1
ATOM 756 O O . ARG A 1 95 ? 6.514 5.941 -3.025 1.00 90.75 95 ARG A O 1
ATOM 763 N N . LEU A 1 96 ? 5.874 3.936 -3.808 1.00 92.50 96 LEU A N 1
ATOM 764 C CA . LEU A 1 96 ? 4.721 3.769 -2.915 1.00 92.50 96 LEU A CA 1
ATOM 765 C C . LEU A 1 96 ? 5.124 3.815 -1.434 1.00 92.50 96 LEU A C 1
ATOM 767 O O . LEU A 1 96 ? 4.499 4.518 -0.639 1.00 92.50 96 LEU A O 1
ATOM 771 N N . HIS A 1 97 ? 6.193 3.108 -1.060 1.00 90.56 97 HIS A N 1
ATOM 772 C CA . HIS A 1 97 ? 6.715 3.146 0.306 1.00 90.56 97 HIS A CA 1
ATOM 773 C C . HIS A 1 97 ? 7.277 4.516 0.690 1.00 90.56 97 HIS A C 1
ATOM 775 O O . HIS A 1 97 ? 7.007 5.006 1.787 1.00 90.56 97 HIS A O 1
ATOM 781 N N . C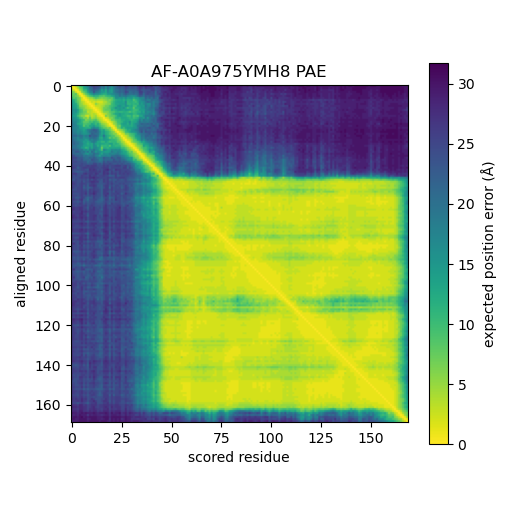YS A 1 98 ? 8.034 5.148 -0.205 1.00 88.69 98 CYS A N 1
ATOM 782 C CA . CYS A 1 98 ? 8.605 6.468 0.025 1.00 88.69 98 CYS A CA 1
ATOM 783 C C . CYS A 1 98 ? 7.524 7.540 0.187 1.00 88.69 98 CYS A C 1
ATOM 785 O O . CYS A 1 98 ? 7.620 8.353 1.103 1.00 88.69 98 CYS A O 1
ATOM 787 N N . SER A 1 99 ? 6.469 7.514 -0.632 1.00 91.06 99 SER A N 1
ATOM 788 C CA . SER A 1 99 ? 5.350 8.447 -0.498 1.00 91.06 99 SER A CA 1
ATOM 789 C C . SER A 1 99 ? 4.665 8.333 0.865 1.00 91.06 99 SER A C 1
ATOM 791 O O . SER A 1 99 ? 4.403 9.349 1.503 1.00 91.06 99 SER A O 1
ATOM 793 N N . LEU A 1 100 ? 4.424 7.111 1.359 1.00 89.75 100 LEU A N 1
ATOM 794 C CA . LEU A 1 100 ? 3.864 6.907 2.700 1.00 89.75 100 LEU A CA 1
ATOM 795 C C . LEU A 1 100 ? 4.756 7.514 3.790 1.00 89.75 100 LEU A C 1
ATOM 797 O O . LEU A 1 100 ? 4.262 8.194 4.687 1.00 89.75 100 LEU A O 1
ATOM 801 N N . ILE A 1 101 ? 6.068 7.282 3.706 1.00 88.06 101 ILE A N 1
ATOM 802 C CA . ILE A 1 101 ? 7.037 7.807 4.676 1.00 88.06 101 ILE A CA 1
ATOM 803 C C . ILE A 1 101 ? 7.058 9.338 4.652 1.00 88.06 101 ILE A C 1
ATOM 805 O O . ILE A 1 101 ? 7.050 9.949 5.721 1.00 88.06 101 ILE A O 1
ATOM 809 N N . ASN A 1 102 ? 7.026 9.947 3.463 1.00 87.88 102 ASN A N 1
ATOM 810 C CA . ASN A 1 102 ? 7.000 11.401 3.289 1.00 87.88 102 ASN A CA 1
ATOM 811 C C . ASN A 1 102 ? 5.746 12.037 3.909 1.00 87.88 102 ASN A C 1
ATOM 813 O O . ASN A 1 102 ? 5.836 13.101 4.514 1.00 87.88 102 ASN A O 1
ATOM 817 N N . GLU A 1 103 ? 4.606 11.345 3.855 1.00 91.00 103 GLU A N 1
ATOM 818 C CA . GLU A 1 103 ? 3.365 11.753 4.530 1.00 91.00 103 GLU A CA 1
ATOM 819 C C . GLU A 1 103 ? 3.322 11.353 6.021 1.00 91.00 103 GLU A C 1
ATOM 821 O O . GLU A 1 103 ? 2.300 11.476 6.700 1.00 91.00 103 GLU A O 1
ATOM 826 N N . GLY A 1 104 ? 4.434 10.862 6.575 1.00 87.69 104 GLY A N 1
ATOM 827 C CA . GLY A 1 104 ? 4.565 10.537 7.993 1.00 87.69 104 GLY A CA 1
ATOM 828 C C . GLY A 1 104 ? 3.917 9.212 8.403 1.00 87.69 104 GLY A C 1
ATOM 829 O O . GLY A 1 104 ? 3.541 9.057 9.569 1.00 87.69 104 GLY A O 1
ATOM 830 N N . VAL A 1 105 ? 3.766 8.262 7.477 1.00 87.94 105 VAL A N 1
ATOM 831 C CA . VAL A 1 105 ? 3.389 6.868 7.757 1.00 87.94 105 VAL A CA 1
ATOM 832 C C . VAL A 1 105 ? 4.666 6.012 7.793 1.00 87.94 105 VAL A C 1
ATOM 834 O O . VAL A 1 105 ? 5.256 5.720 6.753 1.00 87.94 105 VAL A O 1
ATOM 837 N N . PRO A 1 106 ? 5.142 5.597 8.981 1.00 82.94 106 PRO A N 1
ATOM 838 C CA . PRO A 1 106 ? 6.407 4.890 9.111 1.00 82.94 106 PRO A CA 1
ATOM 839 C C . PRO A 1 106 ? 6.284 3.423 8.689 1.00 82.94 106 PRO A C 1
ATOM 841 O O . PRO A 1 106 ? 5.256 2.778 8.881 1.00 82.94 106 PRO A O 1
ATOM 844 N N . PHE A 1 107 ? 7.401 2.842 8.246 1.00 70.62 107 PHE A N 1
ATOM 845 C CA . PHE A 1 107 ? 7.494 1.403 7.971 1.00 70.62 107 PHE A CA 1
ATOM 846 C C . PHE A 1 107 ? 7.231 0.534 9.218 1.00 70.62 107 PHE A C 1
ATOM 848 O O . PHE A 1 107 ? 6.689 -0.571 9.140 1.00 70.62 107 PHE A O 1
ATOM 855 N N . HIS A 1 108 ? 7.608 1.044 10.395 1.00 75.12 108 HIS A N 1
ATOM 856 C CA . HIS A 1 108 ? 7.402 0.394 11.687 1.00 75.12 108 HIS A CA 1
ATOM 857 C C . HIS A 1 108 ? 6.291 1.110 12.461 1.00 75.12 108 HIS A C 1
ATOM 859 O O . HIS A 1 108 ? 6.500 2.202 12.989 1.00 75.12 108 HIS A O 1
ATOM 865 N N . GLY A 1 109 ? 5.127 0.470 12.573 1.00 76.12 109 GLY A N 1
ATOM 866 C CA . GLY A 1 109 ? 3.941 1.036 13.217 1.00 76.12 109 GLY A CA 1
ATOM 867 C C . GLY A 1 109 ? 4.085 1.369 14.702 1.00 76.12 109 GLY A C 1
ATOM 868 O O . GLY A 1 109 ? 3.294 2.152 15.206 1.00 76.12 109 GLY A O 1
ATOM 869 N N . SER A 1 110 ? 5.120 0.888 15.404 1.00 77.50 110 SER A N 1
ATOM 870 C CA . SER A 1 110 ? 5.420 1.344 16.774 1.00 77.50 110 SER A CA 1
ATOM 871 C C . SER A 1 110 ? 5.708 2.846 16.871 1.00 77.50 110 SER A C 1
ATOM 873 O O . SER A 1 110 ? 5.661 3.387 17.967 1.00 77.50 110 SER A O 1
ATOM 875 N N . LYS A 1 111 ? 6.012 3.505 15.745 1.00 78.31 111 LYS A N 1
ATOM 876 C CA . LYS A 1 111 ? 6.218 4.956 15.647 1.00 78.31 111 LYS A CA 1
ATOM 877 C C . LYS A 1 111 ? 4.973 5.718 15.175 1.00 78.31 111 LYS A C 1
ATOM 879 O O . LYS A 1 111 ? 5.036 6.936 15.032 1.00 78.31 111 LYS A O 1
ATOM 884 N N . PHE A 1 112 ? 3.877 5.025 14.864 1.00 88.62 112 PHE A N 1
ATOM 885 C CA . PHE A 1 112 ? 2.648 5.646 14.384 1.00 88.62 112 PHE A CA 1
ATOM 886 C C . PHE A 1 112 ? 1.692 5.870 15.556 1.00 88.62 112 PHE A C 1
ATOM 888 O O . PHE A 1 112 ? 1.118 4.923 16.080 1.00 88.62 112 PHE A O 1
ATOM 895 N N . GLU A 1 113 ? 1.538 7.122 15.976 1.00 87.06 113 GLU A N 1
ATOM 896 C CA . GLU A 1 113 ? 0.713 7.497 17.139 1.00 87.06 113 GLU A CA 1
ATOM 897 C C . GLU A 1 113 ? -0.589 8.222 16.748 1.00 87.06 113 GLU A C 1
ATOM 899 O O . GLU A 1 113 ? -1.300 8.729 17.610 1.00 87.06 113 GLU A O 1
ATOM 904 N N . ALA A 1 114 ? -0.899 8.296 15.450 1.00 90.62 114 ALA A N 1
ATOM 905 C CA . ALA A 1 114 ? -2.101 8.956 14.945 1.00 90.62 114 ALA A CA 1
ATOM 906 C C . ALA A 1 114 ? -3.288 7.980 14.829 1.00 90.62 114 ALA A C 1
ATOM 908 O O . ALA A 1 114 ? -3.134 6.768 14.989 1.00 90.62 114 ALA A O 1
ATOM 909 N N . SER A 1 115 ? -4.486 8.507 14.567 1.00 92.75 115 SER A N 1
ATOM 910 C CA . SER A 1 115 ? -5.707 7.703 14.465 1.00 92.75 115 SER A CA 1
ATOM 911 C C . SER A 1 115 ? -5.802 6.917 13.148 1.00 92.75 115 SER A C 1
ATOM 913 O O . SER A 1 115 ? -5.050 7.143 12.199 1.00 92.75 115 SER A O 1
ATOM 915 N N . VAL A 1 116 ? -6.786 6.012 13.064 1.00 91.62 116 VAL A N 1
ATOM 916 C CA . VAL A 1 116 ? -7.139 5.317 11.811 1.00 91.62 116 VAL A CA 1
ATOM 917 C C . VAL A 1 116 ? -7.508 6.316 10.709 1.00 91.62 116 VAL A C 1
ATOM 919 O O . VAL A 1 116 ? -7.047 6.174 9.580 1.00 91.62 116 VAL A O 1
ATOM 922 N N . GLY A 1 117 ? -8.287 7.353 11.035 1.00 92.38 117 GLY A N 1
ATOM 923 C CA . GLY A 1 117 ? -8.658 8.395 10.073 1.00 92.38 117 GLY A CA 1
ATOM 924 C C . GLY A 1 117 ? -7.448 9.188 9.576 1.00 92.38 117 GLY A C 1
ATOM 925 O O . GLY A 1 117 ? -7.313 9.413 8.375 1.00 92.38 117 GLY A O 1
ATOM 926 N N . ASP A 1 118 ? -6.519 9.525 10.477 1.00 94.12 118 ASP A N 1
ATOM 927 C CA . ASP A 1 118 ? -5.273 10.211 10.109 1.00 94.12 118 ASP A CA 1
ATOM 928 C C . ASP A 1 118 ? -4.405 9.356 9.182 1.00 94.12 118 ASP A C 1
ATOM 930 O O . ASP A 1 118 ? -3.791 9.880 8.251 1.00 94.12 118 ASP A O 1
ATOM 934 N N . PHE A 1 119 ? -4.350 8.039 9.416 1.00 95.06 119 PHE A N 1
ATOM 935 C CA . PHE A 1 119 ? -3.664 7.114 8.517 1.00 95.06 119 PHE A CA 1
ATOM 936 C C . PHE A 1 119 ? -4.253 7.186 7.107 1.00 95.06 119 PHE A C 1
ATOM 938 O O . PHE A 1 119 ? -3.505 7.408 6.157 1.00 95.06 119 PHE A O 1
ATOM 945 N N . PHE A 1 120 ? -5.575 7.045 6.963 1.00 95.50 120 PHE A N 1
ATOM 946 C CA . PHE A 1 120 ? -6.213 7.072 5.647 1.00 95.50 120 PHE A CA 1
ATOM 947 C C . PHE A 1 120 ? -6.042 8.417 4.950 1.00 95.50 120 PHE A C 1
ATOM 949 O O . PHE A 1 120 ? -5.782 8.446 3.750 1.00 95.50 120 PHE A O 1
ATOM 956 N N . GLN A 1 121 ? -6.117 9.527 5.683 1.00 95.75 121 GLN A N 1
ATOM 957 C CA . GLN A 1 121 ? -5.862 10.849 5.120 1.00 95.75 121 GLN A CA 1
ATOM 958 C C . GLN A 1 121 ? -4.436 10.960 4.556 1.00 95.75 121 GLN A C 1
ATOM 960 O O . GLN A 1 121 ? -4.263 11.353 3.402 1.00 95.75 121 GLN A O 1
ATOM 965 N N . ARG A 1 122 ? -3.420 10.570 5.337 1.00 96.62 122 ARG A N 1
ATOM 966 C CA . ARG A 1 122 ? -2.008 10.604 4.917 1.00 96.62 122 ARG A CA 1
ATOM 967 C C . ARG A 1 122 ? -1.728 9.644 3.769 1.00 96.62 122 ARG A C 1
ATOM 969 O O . ARG A 1 122 ? -1.058 10.009 2.816 1.00 96.62 122 ARG A O 1
ATOM 976 N N . ALA A 1 123 ? -2.260 8.429 3.826 1.00 95.94 123 ALA A N 1
ATOM 977 C CA . ALA A 1 123 ? -2.030 7.428 2.794 1.00 95.94 123 ALA A CA 1
ATOM 978 C C . ALA A 1 123 ? -2.719 7.791 1.464 1.00 95.94 123 ALA A C 1
ATOM 980 O O . ALA A 1 123 ? -2.133 7.588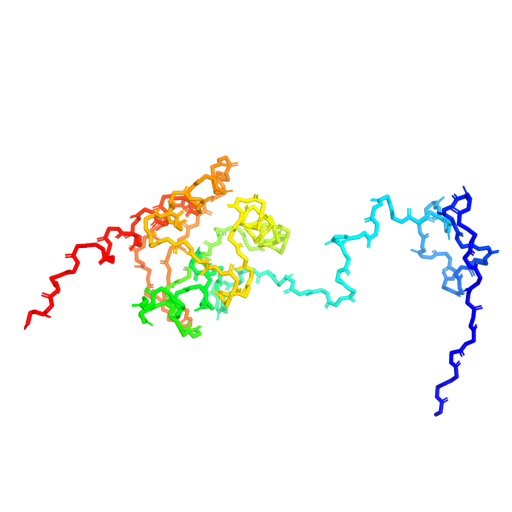 0.404 1.00 95.94 123 ALA A O 1
ATOM 981 N N . LYS A 1 124 ? -3.909 8.409 1.490 1.00 97.44 124 LYS A N 1
ATOM 982 C CA . LYS A 1 124 ? -4.538 8.959 0.273 1.00 97.44 124 LYS A CA 1
ATOM 983 C C . LYS A 1 124 ? -3.742 10.123 -0.313 1.00 97.44 124 LYS A C 1
ATOM 985 O O . LYS A 1 124 ? -3.637 10.203 -1.529 1.00 97.44 124 LYS A O 1
ATOM 990 N N . SER A 1 125 ? -3.193 10.995 0.539 1.00 96.81 125 SER A N 1
ATOM 991 C CA . SER A 1 125 ? -2.276 12.073 0.132 1.00 96.81 125 SER A CA 1
ATOM 992 C C . SER A 1 125 ? -1.007 11.498 -0.512 1.00 96.81 125 SER 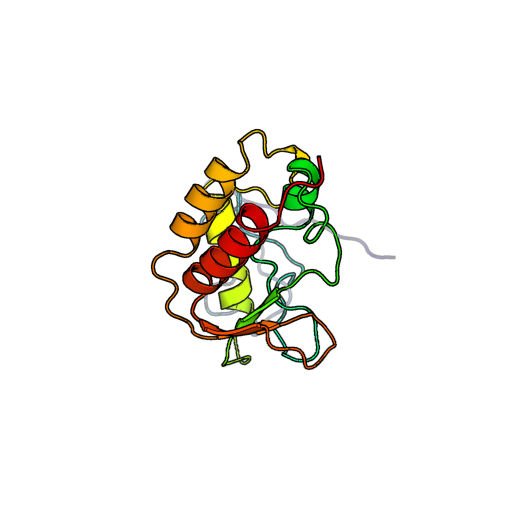A C 1
ATOM 994 O O . SER A 1 125 ? -0.620 11.903 -1.601 1.00 96.81 125 SER A O 1
ATOM 996 N N . ALA A 1 126 ? -0.423 10.460 0.094 1.00 94.25 126 ALA A N 1
ATOM 997 C CA . ALA A 1 126 ? 0.791 9.795 -0.383 1.00 94.25 126 ALA A CA 1
ATOM 998 C C . ALA A 1 126 ? 0.624 9.183 -1.780 1.00 94.25 126 ALA A C 1
ATOM 1000 O O . ALA A 1 126 ? 1.548 9.186 -2.594 1.00 94.25 126 ALA A O 1
ATOM 1001 N N . TYR A 1 127 ? -0.549 8.613 -2.041 1.00 96.88 127 TYR A N 1
ATOM 1002 C CA . TYR A 1 127 ? -0.864 7.982 -3.316 1.00 96.88 127 TYR A CA 1
ATOM 1003 C C . TYR A 1 127 ? -1.492 8.941 -4.331 1.00 96.88 127 TYR A C 1
ATOM 1005 O O . TYR A 1 127 ? -1.819 8.517 -5.440 1.00 96.88 127 TYR A O 1
ATOM 1013 N N . ASP A 1 128 ? -1.654 10.219 -3.988 1.00 94.94 128 ASP A N 1
ATOM 1014 C CA . ASP A 1 128 ? -2.133 11.227 -4.924 1.00 94.94 128 ASP A CA 1
ATOM 1015 C C . ASP A 1 128 ? -1.112 11.435 -6.059 1.00 94.94 128 ASP A C 1
ATOM 1017 O O . ASP A 1 128 ? 0.093 11.550 -5.827 1.00 94.94 128 ASP A O 1
ATOM 1021 N N . GLY A 1 129 ? -1.581 11.422 -7.310 1.00 92.31 129 GLY A N 1
ATOM 1022 C CA . GLY A 1 129 ? -0.716 11.516 -8.495 1.00 92.31 129 GLY A CA 1
ATOM 1023 C C . GLY A 1 129 ? 0.079 10.243 -8.834 1.00 92.31 129 GLY A C 1
ATOM 1024 O O . GLY A 1 129 ? 1.064 10.306 -9.579 1.00 92.31 129 GLY A O 1
ATOM 1025 N N . ILE A 1 130 ? -0.300 9.088 -8.275 1.00 94.75 130 ILE A N 1
ATOM 1026 C CA . ILE A 1 130 ? 0.148 7.764 -8.736 1.00 94.75 130 ILE A CA 1
ATOM 1027 C C . ILE A 1 130 ? -0.978 7.158 -9.580 1.00 94.75 130 ILE A C 1
ATOM 1029 O O . ILE A 1 130 ? -1.892 6.521 -9.056 1.00 94.75 130 ILE A O 1
ATOM 1033 N N . ASP A 1 131 ? -0.914 7.399 -10.890 1.00 96.06 131 ASP A N 1
ATOM 1034 C CA . ASP A 1 131 ? -1.958 7.020 -11.850 1.00 96.06 131 ASP A CA 1
ATOM 1035 C C . ASP A 1 131 ? -1.807 5.580 -12.367 1.00 96.06 131 ASP A C 1
ATOM 1037 O O . ASP A 1 131 ? -2.644 5.094 -13.131 1.00 96.06 131 ASP A O 1
ATOM 1041 N N . GLU A 1 132 ? -0.741 4.879 -11.970 1.00 96.25 132 GLU A N 1
ATOM 1042 C CA . GLU A 1 132 ? -0.512 3.485 -12.322 1.00 96.25 132 GLU A CA 1
ATOM 1043 C C . GLU A 1 132 ? -1.699 2.614 -11.893 1.00 96.25 132 GLU A C 1
ATOM 1045 O O . GLU A 1 132 ? -2.024 2.489 -10.710 1.00 96.25 132 GLU A O 1
ATOM 1050 N N . LYS A 1 133 ? -2.343 1.990 -12.882 1.00 97.88 133 LYS A N 1
ATOM 1051 C CA . LYS A 1 133 ? -3.495 1.113 -12.679 1.00 97.88 133 LYS A CA 1
ATOM 1052 C C . LYS A 1 133 ? -3.083 -0.311 -12.332 1.00 97.88 133 LYS A C 1
ATOM 1054 O O . LYS A 1 133 ? -2.031 -0.813 -12.746 1.00 97.88 133 LYS A O 1
ATOM 1059 N N . GLY A 1 134 ? -3.946 -0.956 -11.564 1.00 97.75 134 GLY A N 1
ATOM 1060 C CA . GLY A 1 134 ? -3.731 -2.275 -11.007 1.00 97.75 134 GLY A CA 1
ATOM 1061 C C . GLY A 1 134 ? -5.007 -2.845 -10.410 1.00 97.75 134 GLY A C 1
ATOM 1062 O O . GLY A 1 134 ? -6.106 -2.373 -10.691 1.00 97.75 134 GLY A O 1
ATOM 1063 N N . PHE A 1 135 ? -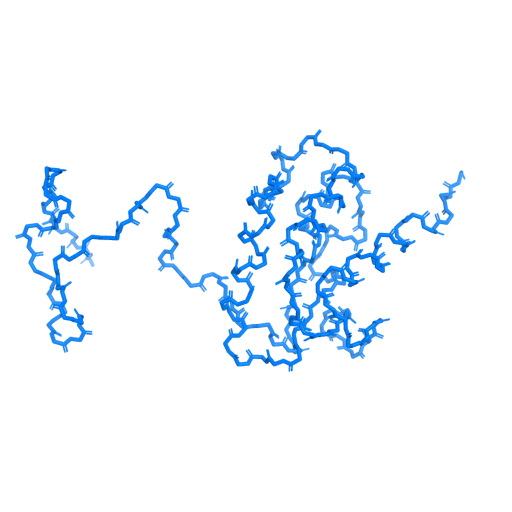4.852 -3.837 -9.546 1.00 98.12 135 PHE A N 1
ATOM 1064 C CA . PHE A 1 135 ? -5.972 -4.541 -8.939 1.00 98.12 135 PHE A CA 1
ATOM 1065 C C . PHE A 1 135 ? -5.702 -4.899 -7.477 1.00 98.12 135 PHE A C 1
ATOM 1067 O O . PHE A 1 135 ? -4.560 -5.098 -7.050 1.00 98.12 135 PHE A O 1
ATOM 1074 N N . LEU A 1 136 ? -6.779 -4.996 -6.698 1.00 97.12 136 LEU A N 1
ATOM 1075 C CA . LEU A 1 136 ? -6.774 -5.526 -5.339 1.00 97.12 136 LEU A CA 1
ATOM 1076 C C . LEU A 1 136 ? -7.015 -7.026 -5.370 1.00 97.12 136 LEU A C 1
ATOM 1078 O O . LEU A 1 136 ? -7.974 -7.495 -5.978 1.00 97.12 136 LEU A O 1
ATOM 1082 N N . LYS A 1 137 ? -6.177 -7.776 -4.661 1.00 95.38 137 LYS A N 1
ATOM 1083 C CA . LYS A 1 137 ? -6.237 -9.235 -4.651 1.00 95.38 137 LYS A CA 1
ATOM 1084 C C . LYS A 1 137 ? -5.779 -9.801 -3.312 1.00 95.38 137 LYS A C 1
ATOM 1086 O O . LYS A 1 137 ? -4.870 -9.256 -2.679 1.00 95.38 137 LYS A O 1
ATOM 1091 N N . VAL A 1 138 ? -6.370 -10.924 -2.900 1.00 93.44 138 VAL A N 1
ATOM 1092 C CA . VAL A 1 138 ? -5.833 -11.721 -1.786 1.00 93.44 138 VAL A CA 1
ATOM 1093 C C . VAL A 1 138 ? -4.566 -12.441 -2.277 1.00 93.44 138 VAL A C 1
ATOM 1095 O O . VAL A 1 138 ? -4.649 -13.227 -3.229 1.00 93.44 138 VAL A O 1
ATOM 1098 N N . PRO A 1 139 ? -3.381 -12.188 -1.682 1.00 92.69 139 PRO A N 1
ATOM 1099 C CA . PRO A 1 139 ? -2.132 -12.809 -2.118 1.00 92.69 139 PRO A CA 1
ATOM 1100 C C . PRO A 1 139 ? -2.226 -14.334 -2.242 1.00 92.69 139 PRO A C 1
ATOM 11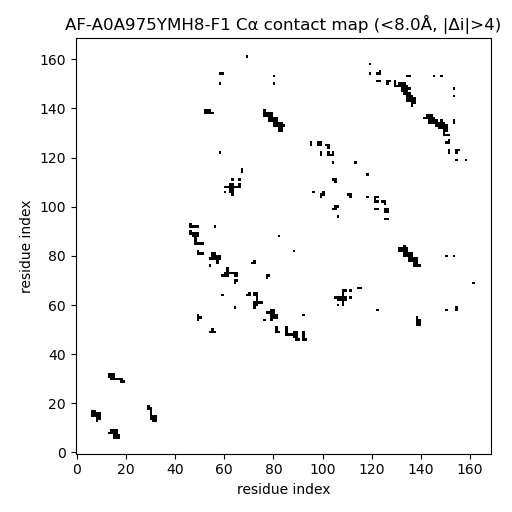02 O O . PRO A 1 139 ? -2.864 -14.988 -1.420 1.00 92.69 139 PRO A O 1
ATOM 1105 N N . TYR A 1 140 ? -1.556 -14.899 -3.252 1.00 90.88 140 TYR A N 1
ATOM 1106 C CA . TYR A 1 140 ? -1.506 -16.345 -3.549 1.00 90.88 140 TYR A CA 1
ATOM 1107 C C . TYR A 1 140 ? -2.834 -17.025 -3.928 1.00 90.88 140 TYR A C 1
ATOM 1109 O O . TYR A 1 140 ? -2.858 -18.242 -4.101 1.00 90.88 140 TYR A O 1
ATOM 1117 N N . THR A 1 141 ? -3.923 -16.274 -4.071 1.00 90.81 141 THR A N 1
ATOM 1118 C CA . THR A 1 141 ? -5.203 -16.779 -4.605 1.00 90.81 141 THR A CA 1
ATOM 1119 C C . THR A 1 141 ? -5.417 -16.260 -6.027 1.00 90.81 141 THR A C 1
ATOM 1121 O O . THR A 1 141 ? -4.503 -15.655 -6.571 1.00 90.81 141 THR A O 1
ATOM 1124 N N . ASP A 1 142 ? -6.591 -16.447 -6.628 1.00 90.50 142 ASP A N 1
ATOM 1125 C CA . ASP A 1 142 ? -7.028 -15.711 -7.830 1.00 90.50 142 ASP A CA 1
ATOM 1126 C C . ASP A 1 142 ? -8.224 -14.787 -7.527 1.00 90.50 142 ASP A C 1
ATOM 1128 O O . ASP A 1 142 ? -8.897 -14.292 -8.427 1.00 90.50 142 ASP A O 1
ATOM 1132 N N . GLU A 1 143 ? -8.491 -14.537 -6.241 1.00 93.31 143 GLU A N 1
ATOM 1133 C CA . GLU A 1 143 ? -9.595 -13.698 -5.788 1.00 93.31 143 GLU A CA 1
ATOM 1134 C C . GLU A 1 143 ? -9.240 -12.214 -5.950 1.00 93.31 143 GLU A C 1
ATOM 1136 O O . GLU A 1 143 ? -8.486 -11.640 -5.155 1.00 93.31 143 GLU A O 1
ATOM 1141 N N . ILE A 1 144 ? -9.784 -11.600 -7.003 1.00 94.94 144 ILE A N 1
ATOM 1142 C CA . ILE A 1 144 ? -9.684 -10.165 -7.282 1.00 94.94 144 ILE A CA 1
ATOM 1143 C C . ILE A 1 144 ? -10.896 -9.457 -6.673 1.00 94.94 144 ILE A C 1
ATOM 1145 O O . ILE A 1 144 ? -12.039 -9.837 -6.911 1.00 94.94 144 ILE A O 1
ATOM 1149 N N . LEU A 1 145 ? -10.634 -8.414 -5.888 1.00 94.81 145 LEU A N 1
ATOM 1150 C CA . LEU A 1 145 ? -11.650 -7.635 -5.178 1.00 94.81 145 LEU A CA 1
ATOM 1151 C C . LEU A 1 145 ? -12.039 -6.364 -5.934 1.00 94.81 145 LEU A C 1
ATOM 1153 O O . LEU A 1 145 ? -13.174 -5.908 -5.832 1.00 94.81 145 LEU A O 1
ATOM 1157 N N . ALA A 1 146 ? -11.085 -5.777 -6.648 1.00 96.31 146 ALA A N 1
ATOM 1158 C CA . ALA A 1 146 ? -11.276 -4.605 -7.488 1.00 96.31 146 ALA A CA 1
ATOM 1159 C C . ALA A 1 146 ? -10.230 -4.632 -8.598 1.00 96.31 146 ALA A C 1
ATOM 1161 O O . ALA A 1 146 ? -9.084 -5.000 -8.337 1.00 96.31 146 ALA A O 1
ATOM 1162 N N . ASP A 1 147 ? -10.620 -4.231 -9.799 1.00 97.00 147 ASP A N 1
ATOM 1163 C CA . ASP A 1 147 ? -9.759 -4.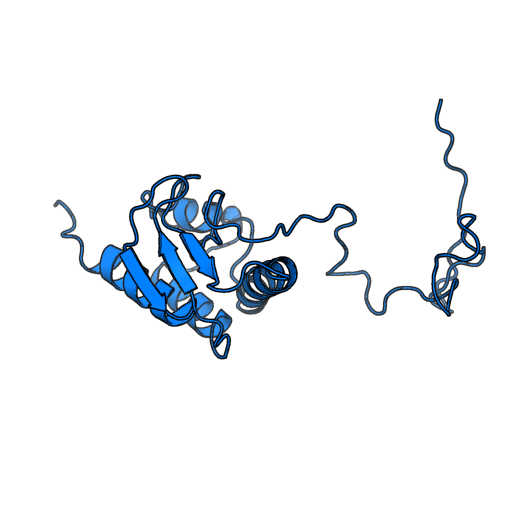183 -10.979 1.00 97.00 147 ASP A CA 1
ATOM 1164 C C . ASP A 1 147 ? -9.738 -2.764 -11.559 1.00 97.00 147 ASP A C 1
ATOM 1166 O O . ASP A 1 147 ? -10.655 -1.980 -11.312 1.00 97.00 147 ASP A O 1
ATOM 1170 N N . ASP A 1 148 ? -8.680 -2.443 -12.300 1.00 97.00 148 ASP A N 1
ATOM 1171 C CA . ASP A 1 148 ? -8.416 -1.132 -12.909 1.00 97.00 148 ASP A CA 1
ATOM 1172 C C . ASP A 1 148 ? -8.472 0.064 -11.929 1.00 97.00 148 ASP A C 1
ATOM 1174 O O . ASP A 1 148 ? -8.985 1.154 -12.213 1.00 97.00 148 ASP A O 1
ATOM 1178 N N . VAL A 1 149 ? -7.887 -0.130 -10.747 1.00 97.75 149 VAL A N 1
ATOM 1179 C CA . VAL A 1 149 ? -7.811 0.864 -9.669 1.00 97.75 149 VAL A CA 1
ATOM 1180 C C . VAL A 1 149 ? -6.379 1.335 -9.428 1.00 97.75 149 VAL A C 1
ATOM 1182 O O . VAL A 1 149 ? -5.431 0.546 -9.421 1.00 97.75 149 VAL A O 1
ATOM 1185 N N . THR A 1 150 ? -6.219 2.634 -9.190 1.00 98.31 150 THR A N 1
ATOM 1186 C CA . THR A 1 150 ? -4.984 3.226 -8.657 1.00 98.31 150 THR A CA 1
ATOM 1187 C C . THR A 1 150 ? -4.790 2.811 -7.192 1.00 98.31 150 THR A C 1
ATOM 1189 O O . THR A 1 150 ? -5.752 2.405 -6.531 1.00 98.31 150 THR A O 1
ATOM 1192 N N . PRO A 1 151 ? -3.583 2.954 -6.619 1.00 98.00 151 PRO A N 1
ATOM 1193 C CA . PRO A 1 151 ? -3.346 2.716 -5.194 1.00 98.00 151 PRO A CA 1
ATOM 1194 C C . PRO A 1 151 ? -4.260 3.540 -4.274 1.00 98.00 151 PRO A C 1
ATOM 1196 O O . PRO A 1 151 ? -4.682 3.052 -3.225 1.00 98.00 151 PRO A O 1
ATOM 1199 N N . LYS A 1 152 ? -4.600 4.773 -4.675 1.00 97.88 152 LYS A N 1
ATOM 1200 C CA . LYS A 1 152 ? -5.509 5.652 -3.932 1.00 97.88 152 LYS A CA 1
ATOM 1201 C C . LYS A 1 152 ? -6.953 5.148 -3.968 1.00 97.88 152 LYS A C 1
ATOM 1203 O O . LYS A 1 152 ? -7.544 4.964 -2.910 1.00 97.88 152 LYS A O 1
ATOM 1208 N N . GLU A 1 153 ? -7.493 4.870 -5.155 1.00 97.69 153 GLU A N 1
ATOM 1209 C CA . GLU A 1 153 ? -8.852 4.318 -5.317 1.00 97.69 153 GLU A CA 1
ATOM 1210 C C . GLU A 1 153 ? -8.982 2.969 -4.592 1.00 97.69 153 GLU A C 1
ATOM 1212 O O . GLU A 1 153 ? -9.951 2.707 -3.882 1.00 97.69 153 GLU A O 1
ATOM 1217 N N . ALA A 1 154 ? -7.956 2.125 -4.702 1.00 97.44 154 ALA A N 1
ATOM 1218 C CA . ALA A 1 154 ? -7.877 0.865 -3.984 1.00 97.44 154 ALA A CA 1
ATOM 1219 C C . ALA A 1 154 ? -7.914 1.070 -2.459 1.00 97.44 154 ALA A C 1
ATOM 1221 O O . ALA A 1 154 ? -8.639 0.368 -1.757 1.00 97.44 154 ALA A O 1
ATOM 1222 N N . LEU A 1 155 ? -7.180 2.053 -1.932 1.00 96.50 155 LEU A N 1
ATOM 1223 C CA . LEU A 1 155 ? -7.193 2.376 -0.506 1.00 96.50 155 LEU A CA 1
ATOM 1224 C C . LEU A 1 155 ? -8.572 2.867 -0.031 1.00 96.50 155 LEU A C 1
ATOM 1226 O O . LEU A 1 155 ? -8.988 2.504 1.068 1.00 96.50 155 LEU A O 1
ATOM 1230 N N . GLU A 1 156 ? -9.294 3.643 -0.842 1.00 95.75 156 GLU A N 1
ATOM 1231 C CA . GLU A 1 156 ? -10.662 4.093 -0.541 1.00 95.75 156 GLU A CA 1
ATOM 1232 C C . GLU A 1 156 ? -11.643 2.913 -0.440 1.00 95.75 156 GLU A C 1
ATOM 1234 O O . GLU A 1 156 ? -12.467 2.870 0.475 1.00 95.75 156 GLU A O 1
ATOM 1239 N N . ILE A 1 157 ? -11.507 1.905 -1.308 1.00 95.12 157 ILE A N 1
ATOM 1240 C CA . ILE A 1 157 ? -12.287 0.659 -1.225 1.00 95.12 157 ILE A CA 1
ATOM 1241 C C . ILE A 1 157 ? -11.996 -0.080 0.090 1.00 95.12 157 ILE A C 1
ATOM 1243 O O . ILE A 1 157 ? -12.915 -0.555 0.764 1.00 95.12 157 ILE A O 1
ATOM 1247 N N . LEU A 1 158 ? -10.721 -0.174 0.487 1.00 94.31 158 LEU A N 1
ATOM 1248 C CA . LEU A 1 158 ? -10.334 -0.826 1.744 1.00 94.31 158 LEU A CA 1
ATOM 1249 C C . LEU A 1 158 ? -10.848 -0.059 2.971 1.00 94.31 158 LEU A C 1
ATOM 1251 O O . LEU A 1 158 ? -11.319 -0.680 3.923 1.00 94.31 158 LEU A O 1
ATOM 1255 N N . GLU A 1 159 ? -10.804 1.273 2.947 1.00 94.31 159 GLU A N 1
ATOM 1256 C CA . GLU A 1 159 ? -11.354 2.116 4.011 1.00 94.31 159 GLU A CA 1
ATOM 1257 C C . GLU A 1 159 ? -12.859 1.889 4.179 1.00 94.31 159 GLU A C 1
ATOM 1259 O O . GLU A 1 159 ? -13.324 1.650 5.293 1.00 94.31 159 GLU A O 1
ATOM 1264 N N . GLN A 1 160 ? -13.618 1.891 3.079 1.00 90.38 160 GLN A N 1
ATOM 1265 C CA . GLN A 1 160 ? -15.055 1.609 3.108 1.00 90.38 160 GLN A CA 1
ATOM 1266 C C . GLN A 1 160 ? -15.350 0.218 3.669 1.00 90.38 160 GLN A C 1
ATOM 1268 O O . GLN A 1 160 ? -16.307 0.058 4.423 1.00 90.38 160 GLN A O 1
ATOM 1273 N N . ARG A 1 161 ? -14.513 -0.780 3.361 1.00 88.25 161 ARG A N 1
ATOM 1274 C CA . ARG A 1 161 ? -14.640 -2.129 3.926 1.00 88.25 161 ARG A CA 1
ATOM 1275 C C . ARG A 1 161 ? -14.408 -2.143 5.436 1.00 88.25 161 ARG A C 1
ATOM 1277 O O . ARG A 1 161 ? -15.144 -2.815 6.142 1.00 88.25 161 ARG A O 1
ATOM 1284 N N . ILE A 1 162 ? -13.429 -1.395 5.940 1.00 85.75 162 ILE A N 1
ATOM 1285 C CA . ILE A 1 162 ? -13.136 -1.323 7.381 1.00 85.75 162 ILE A CA 1
ATOM 1286 C C . ILE A 1 162 ? -14.229 -0.550 8.134 1.00 85.75 162 ILE A C 1
ATOM 1288 O O . ILE A 1 162 ? -14.636 -0.954 9.221 1.00 85.75 162 ILE A O 1
ATOM 1292 N N . VAL A 1 163 ? -14.721 0.556 7.567 1.00 77.50 163 VAL A N 1
ATOM 1293 C CA . VAL A 1 163 ? -15.735 1.419 8.200 1.00 77.50 163 VAL A CA 1
ATOM 1294 C C . VAL A 1 163 ? -17.151 0.846 8.065 1.00 77.50 163 VAL A C 1
ATOM 1296 O O . VAL A 1 163 ? -17.981 1.053 8.948 1.00 77.50 163 VAL A O 1
ATOM 1299 N N . GLY A 1 164 ? -17.436 0.135 6.973 1.00 64.88 164 GLY A N 1
ATOM 1300 C CA . GLY A 1 164 ? -18.755 -0.408 6.642 1.00 64.88 164 GLY A CA 1
ATOM 1301 C C . GLY A 1 164 ? -19.087 -1.756 7.285 1.00 64.88 164 GLY A C 1
ATOM 1302 O O . GLY A 1 164 ? -20.227 -2.208 7.167 1.00 64.88 164 GLY A O 1
ATOM 1303 N N . LEU A 1 165 ? -18.138 -2.408 7.965 1.00 54.50 165 LEU A N 1
ATOM 1304 C CA . LEU A 1 165 ? -18.431 -3.620 8.728 1.00 54.50 165 LEU A CA 1
ATOM 1305 C C . LEU A 1 165 ? -19.232 -3.261 9.992 1.00 54.50 165 LEU A C 1
ATOM 1307 O O . LEU A 1 165 ? -18.833 -2.351 10.727 1.00 54.50 165 LEU A O 1
ATOM 1311 N N . PRO A 1 166 ? -20.349 -3.957 10.284 1.00 48.44 166 PRO A N 1
ATOM 1312 C CA . PRO A 1 166 ? -21.037 -3.782 11.553 1.00 48.44 166 PRO A CA 1
ATOM 1313 C C . PRO A 1 166 ? -20.052 -4.114 12.675 1.00 48.44 166 PRO A C 1
ATOM 1315 O O . PRO A 1 166 ? -19.520 -5.223 12.739 1.00 48.44 166 PRO A O 1
ATOM 1318 N N . LYS A 1 167 ? -19.790 -3.146 13.558 1.00 48.97 167 LYS A N 1
ATOM 1319 C CA . LYS A 1 167 ? -19.087 -3.426 14.810 1.00 48.97 167 LYS A CA 1
ATOM 1320 C C . LYS A 1 167 ? -19.984 -4.387 15.577 1.00 48.97 167 LYS A C 1
ATOM 1322 O O . LYS A 1 167 ? -21.082 -3.995 15.960 1.00 48.97 167 LYS A O 1
ATOM 1327 N N . HIS A 1 168 ? -19.573 -5.646 15.706 1.00 39.59 168 HIS A N 1
ATOM 1328 C CA . HIS A 1 168 ? -20.254 -6.574 16.596 1.00 39.59 168 HIS A CA 1
ATOM 1329 C C . HIS A 1 168 ? -20.197 -5.967 18.004 1.00 39.59 168 HIS A C 1
ATOM 1331 O O . HIS A 1 168 ? -19.112 -5.804 18.562 1.00 39.59 168 HIS A O 1
ATOM 1337 N N . GLU A 1 169 ? -21.364 -5.524 18.473 1.00 35.94 169 GLU A N 1
ATOM 1338 C CA . GLU A 1 169 ? -21.626 -4.995 19.815 1.00 35.94 169 GLU A CA 1
ATOM 1339 C C . GLU A 1 169 ? -21.591 -6.118 20.859 1.00 35.94 169 GLU A C 1
ATOM 1341 O O . GLU A 1 169 ? -22.048 -7.242 20.532 1.00 35.94 169 GLU A O 1
#

Mean predicted aligned error: 12.95 Å

Nearest PDB structures (foldseek):
  8ows-assembly1_C  TM=7.565E-01  e=1.396E-04  Escherichia marmotae

Secondary structure (DSSP, 8-state):
------PPEETTTTEESS--SSTTSS-S-TTPPPS-TTT---TT-------TTS--B-SS-HHHHHHTT-GGGSSTTS-EEEES--TTHHHHHHHHHHHHHHTT--SSGGG--S-HHHHHHHHHHHTTT----EEEE-TTS--EEEEEE-HHHHHHHHHHHHHHS----

Sequence (169 aa):
MNRTLYRYYDADSGQYLSSDPIGMLGGLRPQAYVHNPMEWVDPLGLYSELKHTGMGHHLIPRSVAKKLAIDDFAHNQAISWYPNNVSGSDELHKRLHCSLINEGVPFHGSKFEASVGDFFQRAKSAYDGIDEKGFLKVPYTDEILADDVTPKEALEILEQRIVGLPKHE

Foldseek 3Di:
DDDDDDFDADPVVRWTPDFDPPPDPPDDCSTDDPPDPPDDDDPPLPQAFQDQQAQAALLQQLQQCVLQVVNLSVDRQRWHKHFPDRVPCSVVSVLLQVLLVVLPNDNHNVSPPDHPVSSLVSSLRSQPPQQGFTFIDGHNDPDTPGGRDGSNRVSVVVVCVSVVDPPPD

Radius of gyration: 20.34 Å; Cα contacts (8 Å, |Δi|>4): 228; chains: 1; bounding box: 63×35×36 Å

InterPro domains:
  IPR022385 Rhs repeat-associated core [TIGR03696] (5-46)